Protein AF-A0A7C9DWL9-F1 (afdb_monomer_lite)

Secondary structure (DSSP, 8-state):
--PPP----STT-TT-TTSHHHHHHHHHHHHHHHHHHHHHHHHHHHHHHHHHHHHHHHHHT--TTTTS--------------PPPPP-TTSS---TTTT--TT--------

InterPro domains:
  IPR019339 CBF1-interacting co-repressor CIR, N-terminal domain [SM01083] (14-50)

Organism: Opuntia streptacantha (NCBI:txid393608)

Structure (mmCIF, N/CA/C/O backbone):
data_AF-A0A7C9DWL9-F1
#
_entry.id   AF-A0A7C9DWL9-F1
#
loop_
_atom_site.group_PDB
_atom_site.id
_atom_site.type_symbol
_atom_site.label_atom_id
_atom_site.label_alt_id
_atom_site.label_comp_id
_atom_site.label_asym_id
_atom_site.label_entity_id
_atom_site.label_seq_id
_atom_site.pdbx_PDB_ins_code
_atom_site.Cartn_x
_atom_site.Cartn_y
_atom_site.Cartn_z
_atom_site.occupancy
_atom_site.B_iso_or_equiv
_atom_site.auth_seq_id
_atom_site.auth_comp_id
_atom_site.auth_asym_id
_atom_site.auth_atom_id
_atom_site.pdbx_PDB_model_num
ATOM 1 N N . MET A 1 1 ? 20.106 2.737 -44.762 1.00 53.12 1 MET A N 1
ATOM 2 C CA . MET A 1 1 ? 19.041 2.289 -43.839 1.00 53.12 1 MET A CA 1
ATOM 3 C C . MET A 1 1 ? 19.672 1.376 -42.794 1.00 53.12 1 MET A C 1
ATOM 5 O O . MET A 1 1 ? 19.736 0.174 -42.996 1.00 53.12 1 MET A O 1
ATOM 9 N N . GLY A 1 2 ? 20.278 1.957 -41.755 1.00 61.78 2 GLY A N 1
ATOM 10 C CA . GLY A 1 2 ? 21.013 1.211 -40.728 1.00 61.78 2 GLY A CA 1
ATOM 11 C C . GLY A 1 2 ? 20.066 0.786 -39.617 1.00 61.78 2 GLY A C 1
ATOM 12 O O . GLY A 1 2 ? 19.631 1.629 -38.838 1.00 61.78 2 GLY A O 1
ATOM 13 N N . GLY A 1 3 ? 19.715 -0.500 -39.598 1.00 61.59 3 GLY A N 1
ATOM 14 C CA . GLY A 1 3 ? 18.838 -1.094 -38.598 1.00 61.59 3 GLY A CA 1
ATOM 15 C C . GLY A 1 3 ? 19.398 -0.897 -37.195 1.00 61.59 3 GLY A C 1
ATOM 16 O O . GLY A 1 3 ? 20.534 -1.269 -36.905 1.00 61.59 3 GLY A O 1
ATOM 17 N N . HIS A 1 4 ? 18.593 -0.288 -36.330 1.00 61.19 4 HIS A N 1
ATOM 18 C CA . HIS A 1 4 ? 18.853 -0.230 -34.900 1.00 61.19 4 HIS A CA 1
ATOM 19 C C . HIS A 1 4 ? 19.052 -1.665 -34.401 1.00 61.19 4 HIS A C 1
ATOM 21 O O . HIS A 1 4 ? 18.191 -2.517 -34.626 1.00 61.19 4 HIS A O 1
ATOM 27 N N . GLY A 1 5 ? 20.220 -1.941 -33.812 1.00 64.25 5 GLY A N 1
ATOM 28 C CA . GLY A 1 5 ? 20.615 -3.270 -33.354 1.00 64.25 5 GLY A CA 1
ATOM 29 C C . GLY A 1 5 ? 19.485 -3.935 -32.573 1.00 64.25 5 GLY A C 1
ATOM 30 O O . GLY A 1 5 ? 18.975 -3.358 -31.615 1.00 64.25 5 GLY A O 1
ATOM 31 N N . GLY A 1 6 ? 19.082 -5.123 -33.026 1.00 73.31 6 GLY A N 1
ATOM 32 C CA . GLY A 1 6 ? 17.917 -5.876 -32.558 1.00 73.31 6 GLY A CA 1
ATOM 33 C C . GLY A 1 6 ? 18.060 -6.458 -31.152 1.00 73.31 6 GLY A C 1
ATOM 34 O O . GLY A 1 6 ? 17.785 -7.635 -30.944 1.00 73.31 6 GLY A O 1
ATOM 35 N N . LEU A 1 7 ? 18.502 -5.654 -30.186 1.00 80.62 7 LEU A N 1
ATOM 36 C CA . LEU A 1 7 ? 18.458 -5.999 -28.777 1.00 80.62 7 LEU A CA 1
ATOM 37 C C . LEU A 1 7 ? 17.171 -5.436 -28.177 1.00 80.62 7 LEU A C 1
ATOM 39 O O . LEU A 1 7 ? 16.914 -4.234 -28.233 1.00 80.62 7 LEU A O 1
ATOM 43 N N . ASN A 1 8 ? 16.356 -6.310 -27.587 1.00 79.12 8 ASN A N 1
ATOM 44 C CA . ASN A 1 8 ? 15.158 -5.882 -26.881 1.00 79.12 8 ASN A CA 1
ATOM 45 C C . ASN A 1 8 ? 15.565 -5.092 -25.624 1.00 79.12 8 ASN A C 1
ATOM 47 O O . ASN A 1 8 ? 16.010 -5.665 -24.631 1.00 79.12 8 ASN A O 1
ATOM 51 N N . ILE A 1 9 ? 15.429 -3.767 -25.680 1.00 81.50 9 ILE A N 1
ATOM 52 C CA . ILE A 1 9 ? 15.812 -2.855 -24.592 1.00 81.50 9 ILE A CA 1
ATOM 53 C C . ILE A 1 9 ? 14.788 -2.807 -23.449 1.00 81.50 9 ILE A C 1
ATOM 55 O O . ILE A 1 9 ? 15.138 -2.416 -22.339 1.00 81.50 9 ILE A O 1
ATOM 59 N N . LEU A 1 10 ? 13.532 -3.200 -23.696 1.00 82.62 10 LEU A N 1
ATOM 60 C CA . LEU A 1 10 ? 12.448 -3.188 -22.704 1.00 82.62 10 LEU A CA 1
ATOM 61 C C . LEU A 1 10 ? 12.743 -4.042 -21.459 1.00 82.62 10 LEU A C 1
ATOM 63 O O . LEU A 1 10 ? 12.623 -3.508 -20.356 1.00 82.62 10 LEU A O 1
ATOM 67 N N . PRO A 1 11 ? 13.180 -5.313 -21.568 1.00 85.44 11 PRO A N 1
ATOM 68 C CA . PRO A 1 11 ? 13.495 -6.125 -20.392 1.00 85.44 11 PRO A CA 1
ATOM 69 C C . PRO A 1 11 ? 14.660 -5.567 -19.560 1.00 85.44 11 PRO A C 1
ATOM 71 O O . PRO A 1 11 ? 14.742 -5.845 -18.370 1.00 85.44 11 PRO A O 1
ATOM 74 N N . GLN A 1 12 ? 15.534 -4.735 -20.141 1.00 83.88 12 GLN A N 1
ATOM 75 C CA . GLN A 1 12 ? 16.647 -4.110 -19.415 1.00 83.88 12 GLN A CA 1
ATOM 76 C C . GLN A 1 12 ? 16.219 -2.903 -18.565 1.00 83.88 12 GLN A C 1
ATOM 78 O O . GLN A 1 12 ? 17.008 -2.392 -17.767 1.00 83.88 12 GLN A O 1
ATOM 83 N N . LYS A 1 13 ? 14.994 -2.392 -18.737 1.00 88.75 13 LYS A N 1
ATOM 84 C CA . LYS A 1 13 ? 14.505 -1.220 -18.005 1.00 88.75 13 LYS A CA 1
ATOM 85 C C . LYS A 1 13 ? 13.663 -1.640 -16.809 1.00 88.75 13 LYS A C 1
ATOM 87 O O . LYS A 1 13 ? 12.715 -2.408 -16.925 1.00 88.75 13 LYS A O 1
ATOM 92 N N . ARG A 1 14 ? 13.970 -1.048 -15.654 1.00 86.50 14 ARG A N 1
ATOM 93 C CA . ARG A 1 14 ? 13.298 -1.330 -14.374 1.00 86.50 14 ARG A CA 1
ATOM 94 C C . ARG A 1 14 ? 11.826 -0.910 -14.352 1.00 86.50 14 ARG A C 1
ATOM 96 O O . ARG A 1 14 ? 11.044 -1.508 -13.627 1.00 86.50 14 ARG A O 1
ATOM 103 N N . TRP A 1 15 ? 11.443 0.085 -15.153 1.00 90.56 15 TRP A N 1
ATOM 104 C CA . TRP A 1 15 ? 10.059 0.560 -15.257 1.00 90.56 15 TRP A CA 1
ATOM 105 C C . TRP A 1 15 ? 9.185 -0.300 -16.178 1.00 90.56 15 TRP A C 1
ATOM 107 O O . TRP A 1 15 ? 7.985 -0.058 -16.264 1.00 90.56 15 TRP A O 1
ATOM 117 N N . ASN A 1 16 ? 9.748 -1.293 -16.879 1.00 91.69 16 ASN A N 1
ATOM 118 C CA . ASN A 1 16 ? 8.963 -2.124 -17.783 1.00 91.69 16 ASN A CA 1
ATOM 119 C C . ASN A 1 16 ? 7.916 -2.923 -16.997 1.00 91.69 16 ASN A C 1
ATOM 121 O O . ASN A 1 16 ? 8.244 -3.829 -16.229 1.00 91.69 16 ASN A O 1
ATOM 125 N N . VAL A 1 17 ? 6.647 -2.597 -17.230 1.00 89.62 17 VAL A N 1
ATOM 126 C CA . VAL A 1 17 ? 5.477 -3.202 -16.579 1.00 89.62 17 VAL A CA 1
ATOM 127 C C . VAL A 1 17 ? 5.451 -4.716 -16.774 1.00 89.62 17 VAL A C 1
ATOM 129 O O . VAL A 1 17 ? 5.037 -5.462 -15.892 1.00 89.62 17 VAL A O 1
ATOM 132 N N . TYR A 1 18 ? 5.949 -5.194 -17.916 1.00 91.00 18 TYR A N 1
ATOM 133 C CA . TYR A 1 18 ? 5.901 -6.607 -18.250 1.00 91.00 18 TYR A CA 1
ATOM 134 C C . TYR A 1 18 ? 6.984 -7.451 -17.578 1.00 91.00 18 TYR A C 1
ATOM 136 O O . TYR A 1 18 ? 6.917 -8.674 -17.706 1.00 91.00 18 TYR A O 1
ATOM 144 N N . ASN A 1 19 ? 7.933 -6.850 -16.858 1.00 91.38 19 ASN A N 1
ATOM 145 C CA . ASN A 1 19 ? 8.910 -7.607 -16.083 1.00 91.38 19 ASN A CA 1
ATOM 146 C C . ASN A 1 19 ? 8.205 -8.403 -14.981 1.00 91.38 19 ASN A C 1
ATOM 148 O O . ASN A 1 19 ? 7.292 -7.899 -14.329 1.00 91.38 19 ASN A O 1
ATOM 152 N N . PHE A 1 20 ? 8.668 -9.632 -14.754 1.00 92.81 20 PHE A N 1
ATOM 153 C CA . PHE A 1 20 ? 8.117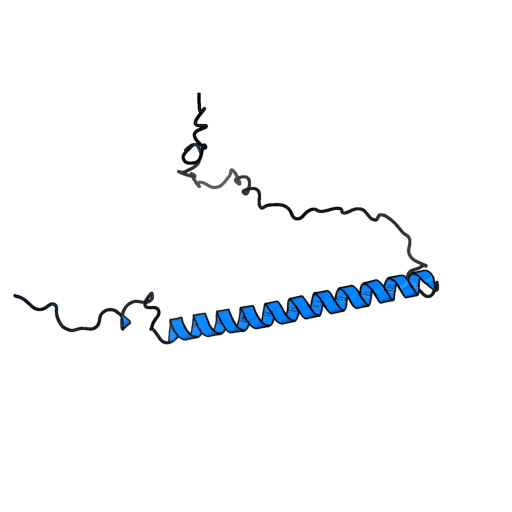 -10.528 -13.737 1.00 92.81 20 PHE A CA 1
ATOM 154 C C . PHE A 1 20 ? 8.009 -9.845 -12.366 1.00 92.81 20 PHE A C 1
ATOM 156 O O . PHE A 1 20 ? 6.941 -9.839 -11.768 1.00 92.81 20 PHE A O 1
ATOM 163 N N . GLU A 1 21 ? 9.068 -9.153 -11.943 1.00 90.38 21 GLU A N 1
ATOM 164 C CA . GLU A 1 21 ? 9.109 -8.419 -10.673 1.00 90.38 21 GLU A CA 1
ATOM 165 C C . GLU A 1 21 ? 8.000 -7.368 -10.540 1.00 90.38 21 GLU A C 1
ATOM 167 O O . GLU A 1 21 ? 7.424 -7.202 -9.470 1.00 90.38 21 GLU A O 1
ATOM 172 N N . ASN A 1 22 ? 7.693 -6.643 -11.618 1.00 91.88 22 ASN A N 1
ATOM 173 C CA . ASN A 1 22 ? 6.679 -5.592 -11.581 1.00 91.88 22 ASN A CA 1
ATOM 174 C C . ASN A 1 22 ? 5.271 -6.185 -11.607 1.00 91.88 22 ASN A C 1
ATOM 176 O O . ASN A 1 22 ? 4.401 -5.704 -10.890 1.00 91.88 22 AS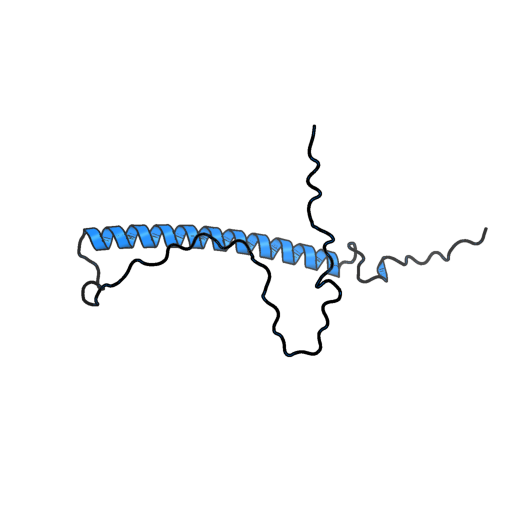N A O 1
ATOM 180 N N . ARG A 1 23 ? 5.066 -7.275 -12.353 1.00 92.19 23 ARG A N 1
ATOM 181 C CA . ARG A 1 23 ? 3.805 -8.028 -12.323 1.00 92.19 23 ARG A CA 1
ATOM 182 C C . ARG A 1 23 ? 3.537 -8.625 -10.942 1.00 92.19 23 ARG A C 1
ATOM 184 O O . ARG A 1 23 ? 2.407 -8.581 -10.475 1.00 92.19 23 ARG A O 1
ATOM 191 N N . GLU A 1 24 ? 4.561 -9.161 -10.281 1.00 94.12 24 GLU A N 1
ATOM 192 C CA . GLU A 1 24 ? 4.418 -9.694 -8.925 1.00 94.12 24 GLU A CA 1
ATOM 193 C C . GLU A 1 24 ? 4.134 -8.610 -7.886 1.00 94.12 24 GLU A C 1
ATOM 195 O O . GLU A 1 24 ? 3.355 -8.864 -6.972 1.00 94.12 24 GLU A O 1
ATOM 200 N N . LYS A 1 25 ? 4.722 -7.414 -8.019 1.00 94.75 25 LYS A N 1
ATOM 201 C CA . LYS A 1 25 ? 4.379 -6.268 -7.159 1.00 94.75 25 LYS A CA 1
ATOM 202 C C . LYS A 1 25 ? 2.915 -5.885 -7.311 1.00 94.75 25 LYS A C 1
ATOM 204 O O . LYS A 1 25 ? 2.208 -5.883 -6.319 1.00 94.75 25 LYS A O 1
ATOM 209 N N . VAL A 1 26 ? 2.450 -5.698 -8.548 1.00 94.06 26 VAL A N 1
ATOM 210 C CA . VAL A 1 26 ? 1.035 -5.402 -8.823 1.00 94.06 26 VAL A CA 1
ATOM 211 C C . VAL A 1 26 ? 0.129 -6.467 -8.208 1.00 94.06 26 VAL A C 1
ATOM 213 O O . VAL A 1 26 ? -0.816 -6.131 -7.508 1.00 94.06 26 VAL A O 1
ATOM 216 N N . ARG A 1 27 ? 0.461 -7.752 -8.379 1.00 94.62 27 ARG A N 1
ATOM 217 C CA . ARG A 1 27 ? -0.322 -8.845 -7.791 1.00 94.62 27 ARG A CA 1
ATOM 218 C C . ARG A 1 27 ? -0.383 -8.765 -6.262 1.00 94.62 27 ARG A C 1
ATOM 220 O O . ARG A 1 27 ? -1.445 -8.972 -5.690 1.00 94.62 27 ARG A O 1
ATOM 227 N N . LYS A 1 28 ? 0.741 -8.485 -5.595 1.00 95.31 28 LYS A N 1
ATOM 228 C CA . LYS A 1 28 ? 0.784 -8.342 -4.131 1.00 95.31 28 LYS A CA 1
ATOM 229 C C . LYS A 1 28 ? -0.009 -7.130 -3.665 1.00 95.31 28 LYS A C 1
ATOM 231 O O . LYS A 1 28 ? -0.805 -7.274 -2.750 1.00 95.31 28 LYS A O 1
ATOM 236 N N . ASP A 1 29 ? 0.154 -5.994 -4.329 1.00 94.62 29 ASP A N 1
ATOM 237 C CA . ASP A 1 29 ? -0.552 -4.761 -3.984 1.00 94.62 29 ASP A CA 1
ATOM 238 C C . ASP A 1 29 ? -2.075 -4.941 -4.155 1.00 94.62 29 ASP A C 1
ATOM 240 O O . ASP A 1 29 ? -2.857 -4.518 -3.305 1.00 94.62 29 ASP A O 1
ATOM 244 N N . GLU A 1 30 ? -2.510 -5.645 -5.207 1.00 92.75 30 GLU A N 1
ATOM 245 C CA . GLU A 1 30 ? -3.915 -6.017 -5.422 1.00 92.75 30 GLU A CA 1
ATOM 246 C C . GLU A 1 30 ? -4.434 -6.985 -4.343 1.00 92.75 30 GLU A C 1
ATOM 248 O O . GLU A 1 30 ? -5.537 -6.804 -3.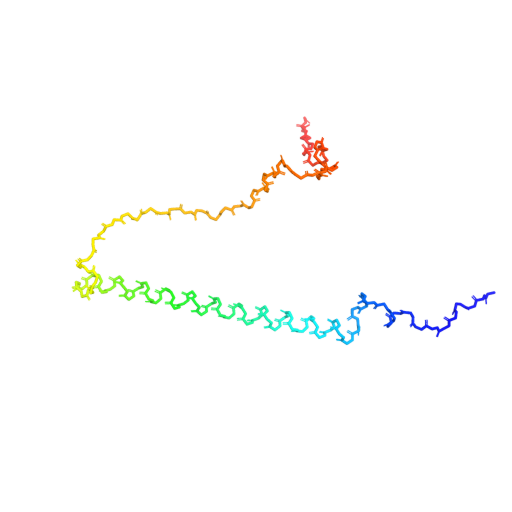819 1.00 92.75 30 GLU A O 1
ATOM 253 N N . GLU A 1 31 ? -3.646 -8.004 -3.984 1.00 92.94 31 GLU A N 1
ATOM 254 C CA . GLU A 1 31 ? -3.984 -8.956 -2.918 1.00 92.94 31 GLU A CA 1
ATOM 255 C C . GLU A 1 31 ? -4.075 -8.272 -1.542 1.00 92.94 31 GLU A C 1
ATOM 257 O O . GLU A 1 31 ? -4.980 -8.574 -0.758 1.00 92.94 31 GLU A O 1
ATOM 262 N N . GLU A 1 32 ? -3.157 -7.359 -1.234 1.00 92.69 32 GLU A N 1
ATOM 263 C CA . GLU A 1 32 ? -3.123 -6.598 0.017 1.00 92.69 32 GLU A CA 1
ATOM 264 C C . GLU A 1 32 ? -4.313 -5.644 0.105 1.00 92.69 32 GLU A C 1
ATOM 266 O O . GLU A 1 32 ? -5.052 -5.694 1.091 1.00 92.69 32 GLU A O 1
ATOM 271 N N . ALA A 1 33 ? -4.593 -4.886 -0.958 1.00 92.75 33 ALA A N 1
ATOM 272 C CA . ALA A 1 33 ? -5.764 -4.015 -1.022 1.00 92.75 33 ALA A CA 1
ATOM 273 C C . ALA A 1 33 ? -7.074 -4.798 -0.817 1.00 92.75 33 ALA A C 1
ATOM 275 O O . ALA A 1 33 ? -7.949 -4.376 -0.053 1.00 92.75 33 ALA A O 1
ATOM 276 N N . ALA A 1 34 ? -7.195 -5.980 -1.431 1.00 92.38 34 ALA A N 1
ATOM 277 C CA . ALA A 1 34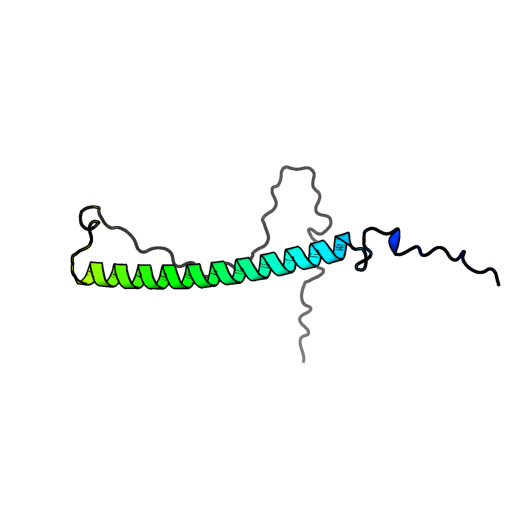 ? -8.366 -6.836 -1.263 1.00 92.38 34 ALA A CA 1
ATOM 278 C C . ALA A 1 34 ? -8.514 -7.361 0.179 1.00 92.38 34 ALA A C 1
ATOM 280 O O . ALA A 1 34 ? -9.631 -7.445 0.700 1.00 92.38 34 ALA A O 1
ATOM 281 N N . ARG A 1 35 ? -7.408 -7.713 0.848 1.00 90.81 35 ARG A N 1
ATOM 282 C CA . ARG A 1 35 ? -7.430 -8.158 2.254 1.00 90.81 35 ARG A CA 1
ATOM 283 C C . ARG A 1 35 ? -7.766 -7.019 3.210 1.00 90.81 35 ARG A C 1
ATOM 285 O O . ARG A 1 35 ? -8.556 -7.220 4.134 1.00 90.81 35 ARG A O 1
ATOM 292 N N . GLU A 1 36 ? -7.200 -5.837 2.997 1.00 88.75 36 GLU A N 1
ATOM 293 C CA . GLU A 1 36 ? -7.466 -4.665 3.832 1.00 88.75 36 GLU A CA 1
ATOM 294 C C . GLU A 1 36 ? -8.932 -4.230 3.759 1.00 88.75 36 GLU A C 1
ATOM 296 O O . GLU A 1 36 ? -9.540 -3.936 4.793 1.00 88.75 36 GLU A O 1
ATOM 301 N N . GLU A 1 37 ? -9.543 -4.263 2.571 1.00 87.50 37 GLU A N 1
ATOM 302 C CA . GLU A 1 37 ? -10.965 -3.950 2.416 1.00 87.50 37 GLU A CA 1
ATOM 303 C C . GLU A 1 37 ? -11.853 -4.935 3.196 1.00 87.50 37 GLU A C 1
ATOM 305 O O . GLU A 1 37 ? -12.791 -4.527 3.895 1.00 87.50 37 GLU A O 1
ATOM 310 N N . GLN A 1 38 ? -11.527 -6.230 3.142 1.00 90.88 38 GLN A N 1
ATOM 311 C CA . GLN A 1 38 ? -12.248 -7.260 3.891 1.00 90.88 38 GLN A CA 1
ATOM 312 C C . GLN A 1 38 ? -12.127 -7.047 5.401 1.00 90.88 38 GLN A C 1
ATOM 314 O O . GLN A 1 38 ? -13.145 -6.990 6.097 1.00 90.88 38 GLN A O 1
ATOM 319 N N . LEU A 1 39 ? -10.908 -6.850 5.906 1.00 90.38 39 LEU A N 1
ATOM 320 C CA . LEU A 1 39 ? -10.672 -6.604 7.329 1.00 90.38 39 LEU A CA 1
ATOM 321 C C . LEU A 1 39 ? -11.389 -5.341 7.809 1.00 90.38 39 LEU A C 1
ATOM 323 O O . LEU A 1 39 ? -12.015 -5.357 8.870 1.00 90.38 39 LEU A O 1
ATOM 327 N N . LYS A 1 40 ? -11.370 -4.260 7.023 1.00 92.31 40 LYS A N 1
ATOM 328 C CA . LYS A 1 40 ? -12.066 -3.012 7.358 1.00 92.31 40 LYS A CA 1
ATOM 329 C C . LYS A 1 40 ? -13.579 -3.212 7.448 1.00 92.31 40 LYS A C 1
ATOM 331 O O . LYS A 1 40 ? -14.216 -2.699 8.372 1.00 92.31 40 LYS A O 1
ATOM 336 N N . ARG A 1 41 ? -14.156 -3.994 6.532 1.00 91.31 41 ARG A N 1
ATOM 337 C CA . ARG A 1 41 ? -15.586 -4.338 6.544 1.00 91.31 41 ARG A CA 1
ATOM 338 C C . ARG A 1 41 ? -15.967 -5.230 7.723 1.00 91.31 41 ARG A C 1
ATOM 340 O O . ARG A 1 41 ? -17.061 -5.101 8.270 1.00 91.31 41 ARG A O 1
ATOM 347 N N . GLU A 1 42 ? -15.095 -6.148 8.117 1.00 91.69 42 GLU A N 1
ATOM 348 C CA . GLU A 1 42 ? -15.320 -6.966 9.307 1.00 91.69 42 GLU A CA 1
ATOM 349 C C . GLU A 1 42 ? -15.198 -6.152 10.594 1.00 91.69 42 GLU A C 1
ATOM 351 O O . GLU A 1 42 ? -16.017 -6.314 11.500 1.00 91.69 42 GLU A O 1
ATOM 356 N N . GLN A 1 43 ? -14.214 -5.256 10.678 1.00 92.81 43 GLN A N 1
ATOM 357 C CA . GLN A 1 43 ? -14.035 -4.378 11.830 1.00 92.81 43 GLN A CA 1
ATOM 358 C C . GLN A 1 43 ? -15.224 -3.439 12.021 1.00 92.81 43 GLN A C 1
ATOM 360 O O . GLN A 1 43 ? -15.674 -3.283 13.155 1.00 92.81 43 GLN A O 1
ATOM 365 N N . SER A 1 44 ? -15.770 -2.854 10.949 1.00 92.12 44 SER A N 1
ATOM 366 C CA . SER A 1 44 ? -16.968 -2.012 11.064 1.00 92.12 44 SER A CA 1
ATOM 367 C C . SER A 1 44 ? -18.160 -2.809 11.595 1.00 92.12 44 SER A C 1
ATOM 369 O O . SER A 1 44 ? -18.778 -2.407 12.576 1.00 92.12 44 SER A O 1
ATOM 371 N N . ARG A 1 45 ? -18.402 -4.009 11.051 1.00 91.12 45 ARG A N 1
ATOM 372 C CA . ARG A 1 45 ? -19.468 -4.904 11.528 1.00 91.12 45 ARG A CA 1
ATOM 373 C C . ARG A 1 45 ? -19.307 -5.293 12.996 1.00 91.12 45 ARG A C 1
ATOM 375 O O . ARG A 1 45 ? -20.296 -5.314 13.727 1.00 91.12 45 ARG A O 1
ATOM 382 N N . LYS A 1 46 ? -18.082 -5.616 13.426 1.00 93.44 46 LYS A N 1
ATOM 383 C CA . LYS A 1 46 ? -17.783 -5.953 14.826 1.00 93.44 46 LYS A CA 1
ATOM 384 C C . LYS A 1 46 ? -18.023 -4.753 15.741 1.00 93.44 46 LYS A C 1
ATOM 386 O O . LYS A 1 46 ? -18.745 -4.901 16.722 1.00 93.44 46 LYS A O 1
ATOM 391 N N . ARG A 1 47 ? -17.525 -3.566 15.375 1.00 91.88 47 ARG A N 1
ATOM 392 C CA . ARG A 1 47 ? -17.748 -2.323 16.134 1.00 91.88 47 ARG A CA 1
ATOM 393 C C . ARG A 1 47 ? -19.231 -1.993 16.280 1.00 91.88 47 ARG A C 1
ATOM 395 O O . ARG A 1 47 ? -19.674 -1.688 17.383 1.00 91.88 47 ARG A O 1
ATOM 402 N N . ASP A 1 48 ? -20.009 -2.115 15.209 1.00 91.62 48 ASP A N 1
ATOM 403 C CA . ASP A 1 48 ? -21.451 -1.849 15.250 1.00 91.62 48 ASP A CA 1
ATOM 404 C C . ASP A 1 48 ? -22.191 -2.839 16.164 1.00 91.62 48 ASP A C 1
ATOM 406 O O . ASP A 1 48 ? -23.094 -2.459 16.918 1.00 91.62 48 ASP A O 1
ATOM 410 N N . ALA A 1 49 ? -21.808 -4.119 16.117 1.00 93.44 49 ALA A N 1
ATOM 411 C CA . ALA A 1 49 ? -22.375 -5.154 16.975 1.00 93.44 49 ALA A CA 1
ATOM 412 C C . ALA A 1 49 ? -22.026 -4.921 18.453 1.00 93.44 49 ALA A C 1
ATOM 414 O O . ALA A 1 49 ? -22.914 -4.990 19.306 1.00 93.44 49 ALA A O 1
ATOM 415 N N . GLU A 1 50 ? -20.767 -4.601 18.751 1.00 91.69 50 GLU A N 1
ATOM 416 C CA . GLU A 1 50 ? -20.291 -4.279 20.100 1.00 91.69 50 GLU A CA 1
ATOM 417 C C . GLU A 1 50 ? -20.986 -3.038 20.660 1.00 91.69 50 GLU A C 1
ATOM 419 O O . GLU A 1 50 ? -21.479 -3.068 21.789 1.00 91.69 50 GLU A O 1
ATOM 424 N N . PHE A 1 51 ? -21.118 -1.980 19.857 1.00 92.06 51 PHE A N 1
ATOM 425 C CA . PHE A 1 51 ? -21.819 -0.759 20.244 1.00 92.06 51 PHE A CA 1
ATOM 426 C C . PHE A 1 51 ? -23.295 -1.025 20.557 1.00 92.06 51 PHE A C 1
ATOM 428 O O . PHE A 1 51 ? -23.812 -0.589 21.589 1.00 92.06 51 PHE A O 1
ATOM 435 N N . ARG A 1 52 ? -23.984 -1.795 19.704 1.00 91.38 52 ARG A N 1
ATOM 436 C CA . ARG A 1 52 ? -25.381 -2.183 19.949 1.00 91.38 52 ARG A CA 1
ATOM 437 C C . ARG A 1 52 ? -25.512 -3.010 21.230 1.00 91.38 52 ARG A C 1
ATOM 439 O O . ARG A 1 52 ? -26.434 -2.781 22.011 1.00 91.38 52 ARG A O 1
ATOM 446 N N . LEU A 1 53 ? -24.596 -3.945 21.466 1.00 91.19 53 LEU A N 1
ATOM 447 C CA . LEU A 1 53 ? -24.591 -4.778 22.667 1.00 91.19 53 LEU A CA 1
ATOM 448 C C . LEU A 1 53 ? -24.352 -3.922 23.924 1.00 91.19 53 LEU A C 1
ATOM 450 O O . LEU A 1 53 ? -25.080 -4.064 24.906 1.00 91.19 53 LEU A O 1
ATOM 454 N N . GLN A 1 54 ? -23.405 -2.983 23.877 1.00 89.69 54 GLN A N 1
ATOM 455 C CA . GLN A 1 54 ? -23.140 -2.052 24.975 1.00 89.69 54 GLN A CA 1
ATOM 456 C C . GLN A 1 54 ? -24.365 -1.183 25.291 1.00 89.69 54 GLN A C 1
ATOM 458 O O . GLN A 1 54 ? -24.722 -1.042 26.457 1.00 89.69 54 GLN A O 1
ATOM 463 N N . GLN A 1 55 ? -25.066 -0.660 24.280 1.00 89.94 55 GLN A N 1
ATOM 464 C CA . GLN A 1 55 ? -26.312 0.084 24.505 1.00 89.94 55 GLN A CA 1
ATOM 465 C C . GLN A 1 55 ? -27.393 -0.764 25.193 1.00 89.94 55 GLN A C 1
ATOM 467 O O . GLN A 1 55 ? -28.089 -0.276 26.083 1.00 89.94 55 GLN A O 1
ATOM 472 N N . LEU A 1 56 ? -27.518 -2.043 24.831 1.00 90.00 56 LEU A N 1
ATOM 473 C CA . LEU A 1 56 ? -28.465 -2.952 25.484 1.00 90.00 56 LEU A CA 1
ATOM 474 C C . LEU A 1 56 ? -28.068 -3.274 26.934 1.00 90.00 56 LEU A C 1
ATOM 476 O O . LEU A 1 56 ? -28.949 -3.388 27.789 1.00 90.00 56 LEU A O 1
ATOM 480 N N . ARG A 1 57 ? -26.767 -3.399 27.233 1.00 89.69 57 ARG A N 1
ATOM 481 C CA . ARG A 1 57 ? -26.271 -3.579 28.612 1.00 89.69 57 ARG A CA 1
ATOM 482 C C . ARG A 1 57 ? -26.540 -2.347 29.475 1.00 89.69 57 ARG A C 1
ATOM 484 O O . ARG A 1 57 ? -27.089 -2.514 30.566 1.00 89.69 57 ARG A O 1
ATOM 491 N N . ARG A 1 58 ? -26.286 -1.146 28.933 1.00 88.44 58 ARG A N 1
ATOM 492 C CA . ARG A 1 58 ? -26.656 0.154 29.525 1.00 88.44 58 ARG A CA 1
ATOM 493 C C . ARG A 1 58 ? -28.131 0.207 29.886 1.00 88.44 58 ARG A C 1
ATOM 495 O O . ARG A 1 58 ? -28.479 0.480 31.029 1.00 88.44 58 ARG A O 1
ATOM 502 N N . ALA A 1 59 ? -29.000 -0.124 28.932 1.00 86.75 59 ALA A N 1
ATOM 503 C CA . ALA A 1 59 ? -30.446 -0.107 29.138 1.00 86.75 59 ALA A CA 1
ATOM 504 C C . ALA A 1 59 ? -30.922 -1.112 30.205 1.00 86.75 59 ALA A C 1
ATOM 506 O O . ALA A 1 59 ? -31.907 -0.852 30.891 1.00 86.75 59 ALA A O 1
ATOM 507 N N . ARG A 1 60 ? -30.234 -2.252 30.364 1.00 87.31 60 ARG A N 1
ATOM 508 C CA . ARG A 1 60 ? -30.538 -3.249 31.406 1.00 87.31 60 ARG A CA 1
ATOM 509 C C . ARG A 1 60 ? -29.866 -2.986 32.757 1.00 87.31 60 ARG A C 1
ATOM 511 O O . ARG A 1 60 ? -30.118 -3.749 33.685 1.00 87.31 60 ARG A O 1
ATOM 518 N N . GLY A 1 61 ? -29.016 -1.964 32.879 1.00 83.38 61 GLY A N 1
ATOM 519 C CA . GLY A 1 61 ? -28.270 -1.687 34.111 1.00 83.38 61 GLY A CA 1
ATOM 520 C C . GLY A 1 61 ? -27.244 -2.769 34.475 1.00 83.38 61 GLY A C 1
ATOM 521 O O . GLY A 1 61 ? -26.876 -2.894 35.636 1.00 83.38 61 GLY A O 1
ATOM 522 N N . LEU A 1 62 ? -26.801 -3.567 33.496 1.00 76.56 62 LEU A N 1
ATOM 523 C CA . LEU A 1 62 ? -25.837 -4.666 33.672 1.00 76.56 62 LEU A CA 1
ATOM 524 C C . LEU A 1 62 ? -24.408 -4.259 33.285 1.00 76.56 62 LEU A C 1
ATOM 526 O O . LEU A 1 62 ? -23.559 -5.122 33.052 1.00 76.56 62 LEU A O 1
ATOM 530 N N . ASP A 1 63 ? -24.138 -2.960 33.159 1.00 71.81 63 ASP A N 1
ATOM 531 C CA . ASP A 1 63 ? -22.796 -2.499 32.837 1.00 71.81 63 ASP A CA 1
ATOM 532 C C . ASP A 1 63 ? -21.858 -2.669 34.034 1.00 71.81 63 ASP A C 1
ATOM 534 O O . ASP A 1 63 ? -22.110 -2.087 35.091 1.00 71.81 63 ASP A O 1
ATOM 538 N N . PRO A 1 64 ? -20.730 -3.381 33.868 1.00 65.75 64 PRO A N 1
ATOM 539 C CA . PRO A 1 64 ? -19.716 -3.483 34.914 1.00 65.75 64 PRO A CA 1
ATOM 540 C C . PRO A 1 64 ? -18.976 -2.154 35.158 1.00 65.75 64 PRO A C 1
ATOM 542 O O . PRO A 1 64 ? -18.275 -2.030 36.154 1.00 65.75 64 PRO A O 1
ATOM 545 N N . ASP A 1 65 ? -19.137 -1.168 34.268 1.00 57.78 65 ASP A N 1
ATOM 546 C CA . ASP A 1 65 ? -18.427 0.119 34.291 1.00 57.78 65 ASP A CA 1
ATOM 547 C C . ASP A 1 65 ? -19.240 1.259 34.938 1.00 57.78 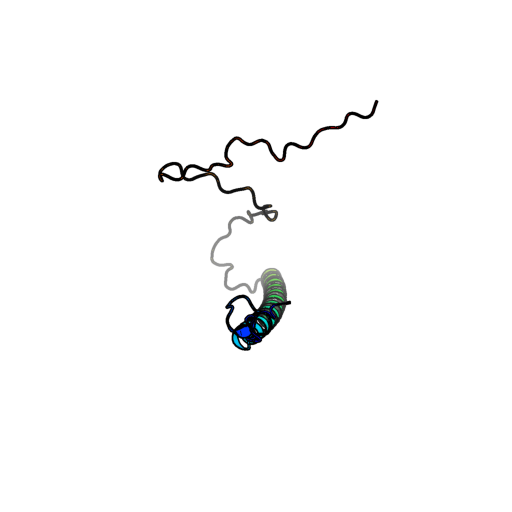65 ASP A C 1
ATOM 549 O O . ASP A 1 65 ? -18.765 2.379 35.079 1.00 57.78 65 ASP A O 1
ATOM 553 N N . ALA A 1 66 ? -20.466 0.987 35.409 1.00 55.97 66 ALA A N 1
ATOM 554 C CA . ALA A 1 66 ? -21.296 1.973 36.114 1.00 55.97 66 ALA A CA 1
ATOM 555 C C . ALA A 1 66 ? -20.723 2.415 37.485 1.00 55.97 66 ALA A C 1
ATOM 557 O O . ALA A 1 66 ? -21.319 3.254 38.160 1.00 55.97 66 ALA A O 1
ATOM 558 N N . GLY A 1 67 ? -19.574 1.864 37.896 1.00 51.25 67 GLY A N 1
ATOM 559 C CA . GLY A 1 67 ? -18.805 2.274 39.074 1.00 51.25 67 GLY A CA 1
ATOM 560 C C . GLY A 1 67 ? -17.668 3.271 38.801 1.00 51.25 67 GLY A C 1
ATOM 561 O O . GLY A 1 67 ? -17.071 3.751 39.763 1.00 51.25 67 GLY A O 1
ATOM 562 N N . ALA A 1 68 ? -17.363 3.614 37.545 1.00 49.78 68 ALA A N 1
ATOM 563 C CA . ALA A 1 68 ? -16.345 4.608 37.199 1.00 49.78 68 ALA A CA 1
ATOM 564 C C . ALA A 1 68 ? -16.976 5.729 36.358 1.00 49.78 68 ALA A C 1
ATOM 566 O O . ALA A 1 68 ? -17.691 5.490 35.392 1.00 49.78 68 ALA A O 1
ATOM 567 N N . GLY A 1 69 ? -16.799 6.970 36.809 1.00 40.38 69 GLY A N 1
ATOM 568 C CA . GLY A 1 69 ? -17.607 8.119 36.413 1.00 40.38 69 GLY A CA 1
ATOM 569 C C . GLY A 1 69 ? -17.661 8.434 34.914 1.00 40.38 69 GLY A C 1
ATOM 570 O O . GLY A 1 69 ? -16.714 8.242 34.159 1.00 40.38 69 GLY A O 1
ATOM 571 N N . LYS A 1 70 ? -18.787 9.041 34.521 1.00 43.97 70 LYS A N 1
ATOM 572 C CA . LYS A 1 70 ? -18.876 9.938 33.357 1.00 43.97 70 LYS A CA 1
ATOM 573 C C . LYS A 1 70 ? -17.759 10.998 33.446 1.00 43.97 70 LYS A C 1
ATOM 575 O O . LYS A 1 70 ? -17.489 11.452 34.562 1.00 43.97 70 LYS A O 1
ATOM 580 N N . PRO A 1 71 ? -17.177 11.460 32.321 1.00 48.62 71 PRO A N 1
ATOM 581 C CA . PRO A 1 71 ? -17.864 12.529 31.586 1.00 48.62 71 PRO A CA 1
ATOM 582 C C . PRO A 1 71 ? -17.633 12.569 30.056 1.00 48.62 71 PRO A C 1
ATOM 584 O O . PRO A 1 71 ? -16.808 11.853 29.502 1.00 48.62 71 PRO A O 1
ATOM 587 N N . GLU A 1 72 ? -18.403 13.455 29.417 1.00 40.69 72 GLU A N 1
ATOM 588 C CA . GLU A 1 72 ? -18.200 14.067 28.094 1.00 40.69 72 GLU A CA 1
ATOM 589 C C . GLU A 1 72 ? -18.251 13.192 26.826 1.00 40.69 72 GLU A C 1
ATOM 591 O O . GLU A 1 72 ? -17.252 12.724 26.286 1.00 40.69 72 GLU A O 1
ATOM 596 N N . ALA A 1 73 ? -19.448 13.134 26.236 1.00 42.75 73 ALA A N 1
ATOM 597 C CA . ALA A 1 73 ? -19.600 13.030 24.790 1.00 42.75 73 ALA A CA 1
ATOM 598 C C . ALA A 1 73 ? -19.255 14.391 24.154 1.00 42.75 73 ALA A C 1
ATOM 600 O O . ALA A 1 73 ? -20.133 15.200 23.870 1.00 42.75 73 ALA A O 1
ATOM 601 N N . SER A 1 74 ? -17.965 14.634 23.947 1.00 45.09 74 SER A N 1
ATOM 602 C CA . SER A 1 74 ? -17.448 15.612 22.994 1.00 45.09 74 SER A CA 1
ATOM 603 C C . SER A 1 74 ? -16.494 14.857 22.086 1.00 45.09 74 SER A C 1
ATOM 605 O O . SER A 1 74 ? -15.498 14.343 22.574 1.00 45.09 74 SER A O 1
ATOM 607 N N . VAL A 1 75 ? -16.875 14.688 20.820 1.00 40.50 75 VAL A N 1
ATOM 608 C CA . VAL A 1 75 ? -16.068 14.927 19.610 1.00 40.50 75 VAL A CA 1
ATOM 609 C C . VAL A 1 75 ? -17.029 14.688 18.441 1.00 40.50 75 VAL A C 1
ATOM 611 O O . VAL A 1 75 ? -17.187 13.578 17.934 1.00 40.50 75 VAL A O 1
ATOM 614 N N . GLU A 1 76 ? -17.708 15.758 18.026 1.00 47.09 76 GLU A N 1
ATOM 615 C CA . GLU A 1 76 ? -17.935 15.955 16.600 1.00 47.09 76 GLU A CA 1
ATOM 616 C C . GLU A 1 76 ? -16.554 16.091 15.950 1.00 47.09 76 GLU A C 1
ATOM 618 O O . GLU A 1 76 ? -15.798 17.003 16.277 1.00 47.09 76 GLU A O 1
ATOM 623 N N . SER A 1 77 ? -16.221 15.216 15.010 1.00 38.38 77 SER A N 1
ATOM 624 C CA . SER A 1 77 ? -15.249 15.548 13.977 1.00 38.38 77 SER A CA 1
ATOM 625 C C . SER A 1 77 ? -15.786 15.063 12.640 1.00 38.38 77 SER A C 1
ATOM 627 O O . SER A 1 77 ? -15.753 13.887 12.276 1.00 38.38 77 SER A O 1
ATOM 629 N N . LYS A 1 78 ? -16.343 16.038 11.914 1.00 44.53 78 LYS A N 1
ATOM 630 C CA . LYS A 1 78 ? -16.395 16.036 10.454 1.00 44.53 78 LYS A CA 1
ATOM 631 C C . LYS A 1 78 ? -15.031 15.555 9.934 1.00 44.53 78 LYS A C 1
ATOM 633 O O . LYS A 1 78 ? -14.020 15.993 10.478 1.00 44.53 78 LYS A O 1
ATOM 638 N N . PRO A 1 79 ? -14.974 14.675 8.923 1.00 42.16 79 PRO A N 1
ATOM 639 C CA . PRO A 1 79 ? -13.703 14.308 8.325 1.00 42.16 79 PRO A CA 1
ATOM 640 C C . PRO A 1 79 ? -13.087 15.567 7.713 1.00 42.16 79 PRO A C 1
ATOM 642 O O . PRO A 1 79 ? -13.640 16.140 6.771 1.00 42.16 79 PRO A O 1
ATOM 645 N N . ASP A 1 80 ? -11.974 15.996 8.304 1.00 40.03 80 ASP A N 1
ATOM 646 C CA . ASP A 1 80 ? -11.107 17.031 7.772 1.00 40.03 80 ASP A CA 1
ATOM 647 C C . ASP A 1 80 ? -10.702 16.648 6.350 1.00 40.03 80 ASP A C 1
ATOM 649 O O . ASP A 1 80 ? -10.035 15.644 6.084 1.00 40.03 80 ASP A O 1
AT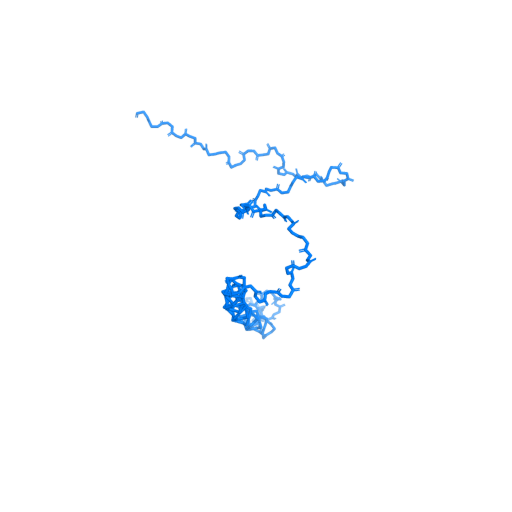OM 653 N N . SER A 1 81 ? -11.168 17.485 5.431 1.00 42.53 81 SER A N 1
ATOM 654 C CA . SER A 1 81 ? -10.544 17.729 4.144 1.00 42.53 81 SER A CA 1
ATOM 655 C C . SER A 1 81 ? -9.050 17.995 4.376 1.00 42.53 81 SER A C 1
ATOM 657 O O . SER A 1 81 ? -8.728 18.764 5.281 1.00 42.53 81 SER A O 1
ATOM 659 N N . PRO A 1 82 ? -8.123 17.401 3.607 1.00 46.44 82 PRO A N 1
ATOM 660 C CA . PRO A 1 82 ? -6.699 17.634 3.808 1.00 46.44 82 PRO A CA 1
ATOM 661 C C . PRO A 1 82 ? -6.352 19.080 3.422 1.00 46.44 82 PRO A C 1
ATOM 663 O O . PRO A 1 82 ? -6.149 19.392 2.249 1.00 46.44 82 PRO A O 1
ATOM 666 N N . GLU A 1 83 ? -6.311 19.971 4.413 1.00 48.19 83 GLU A N 1
ATOM 667 C CA . GLU A 1 83 ? -5.638 21.263 4.299 1.00 48.19 83 GLU A CA 1
ATOM 668 C C . GLU A 1 83 ? -4.113 21.043 4.222 1.00 48.19 83 GLU A C 1
ATOM 670 O O . GLU A 1 83 ? -3.573 20.160 4.897 1.00 48.19 83 GLU A O 1
ATOM 675 N N . PRO A 1 84 ? -3.402 21.810 3.375 1.00 55.19 84 PRO A N 1
ATOM 676 C CA . PRO A 1 84 ? -1.980 21.614 3.103 1.00 55.19 84 PRO A CA 1
ATOM 677 C C . PRO A 1 84 ? -1.122 21.868 4.357 1.00 55.19 84 PRO A C 1
ATOM 679 O O . PRO A 1 84 ? -1.404 22.801 5.117 1.00 55.19 84 PRO A O 1
ATOM 682 N N . PRO A 1 85 ? -0.055 21.077 4.589 1.00 52.03 85 PRO A N 1
ATOM 683 C CA . PRO A 1 85 ? 0.782 21.220 5.772 1.00 52.03 85 PRO A CA 1
ATOM 684 C C . PRO A 1 85 ? 1.491 22.578 5.778 1.00 52.03 85 PRO A C 1
ATOM 686 O O . PRO A 1 85 ? 2.211 22.936 4.846 1.00 52.03 85 PRO A O 1
ATOM 689 N N . LYS A 1 86 ? 1.285 23.325 6.868 1.00 45.41 86 LYS A N 1
ATOM 690 C CA . LYS A 1 86 ? 2.023 24.545 7.198 1.00 45.41 86 LYS A CA 1
ATOM 691 C C . LYS A 1 86 ? 3.505 24.195 7.335 1.00 45.41 86 LYS A C 1
ATOM 693 O O . LYS A 1 86 ? 3.883 23.350 8.140 1.00 45.41 86 LYS A O 1
ATOM 698 N N . SER A 1 87 ? 4.302 24.850 6.505 1.00 56.12 87 SER A N 1
ATOM 699 C CA . SER A 1 87 ? 5.752 24.762 6.375 1.00 56.12 87 SER A CA 1
ATOM 700 C C . SER A 1 87 ? 6.491 24.901 7.710 1.00 56.12 87 SER A C 1
ATOM 702 O O . SER A 1 87 ? 6.389 25.934 8.374 1.00 56.12 87 SER A O 1
ATOM 704 N N . GLU A 1 88 ? 7.291 23.893 8.056 1.00 58.03 88 GLU A N 1
ATOM 705 C CA . GLU A 1 88 ? 8.324 23.967 9.091 1.00 58.03 88 GLU A CA 1
ATOM 706 C C . GLU A 1 88 ? 9.450 24.902 8.621 1.00 58.03 88 GLU A C 1
ATOM 708 O O . GLU A 1 88 ? 10.251 24.579 7.741 1.00 58.03 88 GLU A O 1
ATOM 713 N N . SER A 1 89 ? 9.483 26.102 9.189 1.00 60.81 89 SER A N 1
ATOM 714 C CA . SER A 1 89 ? 10.376 27.195 8.814 1.00 60.81 89 SER A CA 1
ATOM 715 C C . SER A 1 89 ? 11.720 27.148 9.551 1.00 60.81 89 SER A C 1
ATOM 717 O O . SER A 1 89 ? 12.037 28.106 10.241 1.00 60.81 89 SER A O 1
ATOM 719 N N . ASP A 1 90 ? 12.494 26.060 9.431 1.00 59.94 90 ASP A N 1
ATOM 720 C CA . ASP A 1 90 ? 13.892 26.009 9.927 1.00 59.94 90 ASP A CA 1
ATOM 721 C C . ASP A 1 90 ? 14.787 24.943 9.256 1.00 59.94 90 ASP A C 1
ATOM 723 O O . ASP A 1 90 ? 15.849 24.564 9.756 1.00 59.94 90 ASP A O 1
ATOM 727 N N . SER A 1 91 ? 14.421 24.477 8.061 1.00 67.25 91 SER A N 1
ATOM 728 C CA . SER A 1 91 ? 15.357 23.758 7.191 1.00 67.25 91 SER A CA 1
ATOM 729 C C . SER A 1 91 ? 15.602 24.586 5.932 1.00 67.25 91 SER A C 1
ATOM 731 O O . SER A 1 91 ? 14.722 25.310 5.481 1.00 67.25 91 SER A O 1
ATOM 733 N N . LYS A 1 92 ? 16.814 24.520 5.369 1.00 75.19 92 LYS A N 1
ATOM 734 C CA . LYS A 1 92 ? 17.263 25.227 4.148 1.00 75.19 92 LYS A CA 1
ATOM 735 C C . LYS A 1 92 ? 16.514 24.781 2.872 1.00 75.19 92 LYS A C 1
ATOM 737 O O . LYS A 1 92 ? 17.122 24.652 1.811 1.00 75.19 92 LYS A O 1
ATOM 742 N N . HIS A 1 93 ? 15.227 24.475 2.969 1.00 80.44 93 HIS A N 1
ATOM 743 C CA . HIS A 1 93 ? 14.374 24.095 1.862 1.00 80.44 93 HIS A CA 1
ATOM 744 C C . HIS A 1 93 ? 13.685 25.350 1.316 1.00 80.44 93 HIS A C 1
ATOM 746 O O . HIS A 1 93 ? 12.855 25.959 1.981 1.00 80.44 93 HIS A O 1
ATOM 752 N N . ILE A 1 94 ? 14.071 25.764 0.108 1.00 82.75 94 ILE A N 1
ATOM 753 C CA . ILE A 1 94 ? 13.389 26.830 -0.628 1.00 82.75 94 ILE A CA 1
ATOM 754 C C . ILE A 1 94 ? 12.321 26.155 -1.487 1.00 82.75 94 ILE A C 1
ATOM 756 O O . ILE A 1 94 ? 12.651 25.451 -2.443 1.00 82.75 94 ILE A O 1
ATOM 760 N N . ASN A 1 95 ? 11.049 26.373 -1.163 1.00 81.19 95 ASN A N 1
ATOM 761 C CA . ASN A 1 95 ? 9.947 25.960 -2.024 1.00 81.19 95 ASN A CA 1
ATOM 762 C C . ASN A 1 95 ? 9.907 26.877 -3.249 1.00 81.19 95 ASN A C 1
ATOM 764 O O . ASN A 1 95 ? 9.468 28.019 -3.168 1.00 81.19 95 ASN A O 1
ATOM 768 N N . LEU A 1 96 ? 10.342 26.380 -4.408 1.00 79.69 96 LEU A N 1
ATOM 769 C CA . LEU A 1 96 ? 10.357 27.171 -5.647 1.00 79.69 96 LEU A CA 1
ATOM 770 C C . LEU A 1 96 ? 8.944 27.519 -6.162 1.00 79.69 96 LEU A C 1
ATOM 772 O O . LEU A 1 96 ? 8.793 28.391 -7.010 1.00 79.69 96 LEU A O 1
ATOM 776 N N . PHE A 1 97 ? 7.922 26.831 -5.651 1.00 76.56 97 PHE A N 1
ATOM 777 C CA . PHE A 1 97 ? 6.515 27.042 -5.989 1.00 76.56 97 PHE A CA 1
ATOM 778 C C . PHE A 1 97 ? 5.775 27.946 -4.990 1.00 76.56 97 PHE A C 1
ATOM 780 O O . PHE A 1 97 ? 4.634 28.321 -5.265 1.00 76.56 97 PHE A O 1
ATOM 787 N N . ASP A 1 98 ? 6.399 28.331 -3.869 1.00 70.75 98 ASP A N 1
ATOM 788 C CA . ASP A 1 98 ? 5.809 29.322 -2.964 1.00 70.75 98 ASP A CA 1
ATOM 789 C C . ASP A 1 98 ? 5.751 30.683 -3.672 1.00 70.75 98 ASP A C 1
ATOM 791 O O . ASP A 1 98 ? 6.745 31.189 -4.190 1.00 70.75 98 ASP A O 1
ATOM 795 N N . GLY A 1 99 ? 4.560 31.278 -3.727 1.00 68.25 99 GLY A N 1
ATOM 796 C CA . GLY A 1 99 ? 4.331 32.577 -4.365 1.00 68.25 99 GLY A CA 1
ATOM 797 C C . GLY A 1 99 ? 3.981 32.538 -5.856 1.00 68.25 99 GLY A C 1
ATOM 798 O O . GLY A 1 99 ? 3.657 33.593 -6.410 1.00 68.25 99 GLY A O 1
ATOM 799 N N . ILE A 1 100 ? 3.959 31.369 -6.513 1.00 77.56 100 ILE A N 1
ATOM 800 C CA . ILE A 1 100 ? 3.454 31.278 -7.891 1.00 77.56 100 ILE A CA 1
ATOM 801 C C . ILE A 1 100 ? 1.944 31.005 -7.875 1.00 77.56 100 ILE A C 1
ATOM 803 O O . ILE A 1 100 ? 1.487 29.901 -7.590 1.00 77.56 100 ILE A O 1
ATOM 807 N N . LYS A 1 101 ? 1.149 32.014 -8.239 1.00 70.94 101 LYS A N 1
ATOM 808 C CA . LYS A 1 101 ? -0.311 31.918 -8.414 1.00 70.94 101 LYS A CA 1
ATOM 809 C C . LYS A 1 101 ? -0.673 31.244 -9.745 1.00 70.94 101 LYS A C 1
ATOM 811 O O . LYS A 1 101 ? -1.275 31.855 -10.620 1.00 70.94 101 LYS A O 1
ATOM 816 N N . ILE A 1 102 ? -0.245 29.994 -9.932 1.00 68.19 102 ILE A N 1
ATOM 817 C CA . ILE A 1 102 ? -0.526 29.217 -11.159 1.00 68.19 102 ILE A CA 1
ATOM 818 C C . ILE A 1 102 ? -1.989 28.750 -11.187 1.00 68.19 102 ILE A C 1
ATOM 820 O O . ILE A 1 102 ? -2.566 28.574 -12.255 1.00 68.19 102 ILE A O 1
ATOM 824 N N . PHE A 1 103 ? -2.592 28.569 -10.011 1.00 66.88 103 PHE A N 1
ATOM 825 C CA . PHE A 1 103 ? -3.919 27.978 -9.845 1.00 66.88 103 PHE A CA 1
ATOM 826 C C . PHE A 1 103 ? -4.971 28.965 -9.320 1.00 66.88 103 PHE A C 1
ATOM 828 O O . PHE A 1 103 ? -5.966 28.529 -8.747 1.00 66.88 103 PHE A O 1
ATOM 835 N N . ASP A 1 104 ? -4.791 30.277 -9.519 1.00 70.94 104 ASP A N 1
ATOM 836 C CA . ASP A 1 104 ? -5.884 31.226 -9.277 1.00 70.94 104 ASP A CA 1
ATOM 837 C C . ASP A 1 104 ? -6.927 31.061 -10.404 1.00 70.94 104 ASP A C 1
ATOM 839 O O . ASP A 1 104 ? -6.601 31.274 -11.578 1.00 70.94 104 ASP A O 1
ATOM 843 N N . PRO A 1 105 ? -8.176 30.652 -10.103 1.00 74.25 105 PRO A N 1
ATOM 844 C CA . PRO A 1 105 ? -9.203 30.503 -11.123 1.00 74.25 105 PRO A CA 1
ATOM 845 C C . PRO A 1 105 ? -9.532 31.876 -11.714 1.00 74.25 105 PRO A C 1
ATOM 847 O O . PRO A 1 105 ? -9.966 32.786 -11.008 1.00 74.25 105 PRO A O 1
ATOM 850 N N . VAL A 1 106 ? -9.347 32.029 -13.027 1.00 70.19 106 VAL A N 1
ATOM 851 C CA . VAL A 1 106 ? -9.774 33.232 -13.751 1.00 70.19 106 VAL A CA 1
ATOM 852 C C . VAL A 1 106 ? -11.298 33.304 -13.674 1.00 70.19 106 VAL A C 1
ATOM 854 O O . VAL A 1 106 ? -11.999 32.512 -14.306 1.00 70.19 106 VAL A O 1
ATOM 857 N N . VAL A 1 107 ? -11.825 34.242 -12.889 1.00 71.62 107 VAL A N 1
ATOM 858 C CA . VAL A 1 107 ? -13.257 34.546 -12.877 1.00 71.62 107 VAL A CA 1
ATOM 859 C C . VAL A 1 107 ? -13.588 35.213 -14.211 1.00 71.62 107 VAL A C 1
ATOM 861 O O . VAL A 1 107 ? -13.320 36.393 -14.421 1.00 71.62 107 VAL A O 1
ATOM 864 N N . ILE A 1 108 ? -14.121 34.434 -15.151 1.00 71.50 108 ILE A N 1
ATOM 865 C CA . ILE A 1 108 ? -14.651 34.955 -16.412 1.00 71.50 108 ILE A CA 1
ATOM 866 C C . ILE A 1 108 ? -16.025 35.551 -16.098 1.00 71.50 108 ILE A C 1
ATOM 868 O O . ILE A 1 108 ? -17.025 34.831 -16.048 1.00 71.50 108 ILE A O 1
ATOM 872 N N . GLU A 1 109 ? -16.084 36.860 -15.861 1.00 67.62 109 GLU A N 1
ATOM 873 C CA . GLU A 1 109 ? -17.355 37.579 -15.773 1.00 67.62 109 GLU A CA 1
ATOM 874 C C . GLU A 1 109 ? -18.033 37.560 -17.151 1.00 67.62 109 GLU A C 1
ATOM 876 O O . GLU A 1 109 ? -17.606 38.228 -18.094 1.00 67.62 109 GLU A O 1
ATOM 881 N N . LYS A 1 110 ? -19.085 36.746 -17.291 1.00 62.97 110 LYS A N 1
ATOM 882 C CA . LYS A 1 110 ? -19.975 36.801 -18.454 1.00 62.97 110 LYS A CA 1
ATOM 883 C C . LYS A 1 110 ? -20.836 38.056 -18.325 1.00 62.97 110 LYS A C 1
ATOM 885 O O . LYS A 1 110 ? -21.620 38.153 -17.383 1.00 62.97 110 LYS A O 1
ATOM 890 N N . LYS A 1 111 ? -20.676 38.988 -19.260 1.00 53.16 111 LYS A N 1
ATOM 891 C CA . LYS A 1 111 ? -21.554 40.145 -19.445 1.00 53.16 111 LYS A CA 1
ATOM 892 C C . LYS A 1 111 ? -22.571 39.865 -20.544 1.00 53.16 111 LYS A C 1
ATOM 894 O O . LYS A 1 111 ? -22.194 39.154 -21.503 1.00 53.16 111 LYS A O 1
#

Foldseek 3Di:
DDDDPPDDCLQVDPPNCPHPVNVVVVVVVVVVVVVVVVVVVVVVVVVVVVVVVVVVCVVVVNDPCPVPDDDDPDDDDDPDDDDDDDDPPDDPDDDPCPPDPPPDDPPPDDD

Radius of gyration: 28.41 Å; chains: 1; bounding box: 52×51×83 Å

Sequence (111 aa):
MGGHGGLNILPQKRWNVYNFENREKVRKDEEEAAREEQLKREQSRKRDAEFRLQQLRRARGLDPDAGAGKPEASVESKPDSPEPPKSESDSKHINLFDGIKIFDPVVIEKK

pLDDT: mean 74.9, std 17.93, range [38.38, 95.31]